Protein AF-A0A947QFN1-F1 (afdb_monomer)

Mean predicted aligned error: 16.15 Å

Foldseek 3Di:
DDDDDDDDDDDDDDDDDDPPDDDDDDDDDDDDDDDDDDDDDDPDPPPPPDDDDDDPPPDDLVVVLVVQLCCQLVVCLVVLLVVLQQVVLVVVCVVVPNDLQSHGPPSHDPSHDDDDPVRNVVSSVVSNVVSSVRSVVVSVVSVVVVVD

Nearest PDB structures (foldseek):
  6feh-assembly1_A  TM=3.506E-01  e=9.344E+00  Homo sapiens

Secondary structure (DSSP, 8-state):
------------------------------------------------SSPPPPPTTSS-HHHHHHHHHHHHHHHHHHHHHHHHHHHHHHHHHHHTTT-GGGPPTTS--TTSPPPPHHHHHHHHHHHHHHHHHHHHHHHHHHHHHTT-

pLDDT: mean 75.79, std 22.17, range [35.09, 98.0]

Radius of gyration: 28.85 Å; Cα contacts (8 Å, |Δi|>4): 72; chains: 1; bounding box: 53×44×102 Å

Structure (mmCIF, N/CA/C/O backbone):
data_AF-A0A947QFN1-F1
#
_entry.id   AF-A0A947QFN1-F1
#
loop_
_atom_site.group_PDB
_atom_site.id
_atom_site.type_symbol
_atom_site.label_atom_id
_atom_site.label_alt_id
_atom_site.label_comp_id
_atom_site.label_asym_id
_atom_site.label_entity_id
_atom_site.label_seq_id
_atom_site.pdbx_PDB_ins_code
_atom_site.Cartn_x
_atom_site.Cartn_y
_atom_site.Cartn_z
_atom_site.occupancy
_atom_site.B_iso_or_equiv
_atom_site.auth_seq_id
_atom_site.auth_comp_id
_atom_site.auth_asym_id
_atom_site.auth_atom_id
_atom_site.pdbx_PDB_model_num
ATOM 1 N N . MET A 1 1 ? -17.562 -0.094 -36.200 1.00 43.66 1 MET A N 1
ATOM 2 C CA . MET A 1 1 ? -17.146 -1.419 -35.688 1.00 43.66 1 MET A CA 1
ATOM 3 C C . MET A 1 1 ? -17.146 -1.360 -34.163 1.00 43.66 1 MET A C 1
ATOM 5 O O . MET A 1 1 ? -16.355 -0.622 -33.598 1.00 43.66 1 MET A O 1
ATOM 9 N N . ARG A 1 2 ? -18.106 -2.029 -33.508 1.00 53.94 2 ARG A N 1
ATOM 10 C CA . ARG A 1 2 ? -18.264 -2.117 -32.042 1.00 53.94 2 ARG A CA 1
ATOM 11 C C . ARG A 1 2 ? -17.842 -3.521 -31.595 1.00 53.94 2 ARG A C 1
ATOM 13 O O . ARG A 1 2 ? -18.394 -4.480 -32.125 1.00 53.94 2 ARG A O 1
ATOM 20 N N . ARG A 1 3 ? -16.954 -3.642 -30.606 1.00 50.00 3 ARG A N 1
ATOM 21 C CA . ARG A 1 3 ? -16.786 -4.834 -29.743 1.00 50.00 3 ARG A CA 1
ATOM 22 C C . ARG A 1 3 ? -16.457 -4.313 -28.337 1.00 50.00 3 ARG A C 1
ATOM 24 O O . ARG A 1 3 ? -15.499 -3.571 -28.194 1.00 50.00 3 ARG A O 1
ATOM 31 N N . LEU A 1 4 ? -17.478 -4.206 -27.487 1.00 51.44 4 LEU A N 1
ATOM 32 C CA . LEU A 1 4 ? -17.904 -5.113 -26.401 1.00 51.44 4 LEU A CA 1
ATOM 33 C C . LEU A 1 4 ? -17.050 -5.005 -25.121 1.00 51.44 4 LEU A C 1
ATOM 35 O O . LEU A 1 4 ? -15.829 -5.013 -25.165 1.00 51.44 4 LEU A O 1
ATOM 39 N N . ARG A 1 5 ? -17.762 -4.852 -23.999 1.00 54.56 5 ARG A N 1
ATOM 40 C CA . ARG A 1 5 ? -17.312 -4.554 -22.630 1.00 54.56 5 ARG A CA 1
ATOM 41 C C . ARG A 1 5 ? -16.963 -5.856 -21.862 1.00 54.56 5 ARG A C 1
ATOM 43 O O . ARG A 1 5 ? -17.683 -6.827 -22.054 1.00 54.56 5 ARG A O 1
ATOM 50 N N . VAL A 1 6 ? -15.875 -5.825 -21.064 1.00 51.47 6 VAL A N 1
ATOM 51 C CA . VAL A 1 6 ? -15.626 -6.239 -19.635 1.00 51.47 6 VAL A CA 1
ATOM 52 C C . VAL A 1 6 ? -16.606 -7.247 -18.965 1.00 51.47 6 VAL A C 1
ATOM 54 O O . VAL A 1 6 ? -17.779 -7.174 -19.321 1.00 51.47 6 VAL A O 1
ATOM 57 N N . PRO A 1 7 ? -16.300 -8.014 -17.871 1.00 57.25 7 PRO A N 1
ATOM 58 C CA . PRO A 1 7 ? -15.073 -8.589 -17.243 1.00 57.25 7 PRO A CA 1
ATOM 59 C C . PRO A 1 7 ? -15.173 -10.133 -17.009 1.00 57.25 7 PRO A C 1
ATOM 61 O O . PRO A 1 7 ? -16.244 -10.711 -1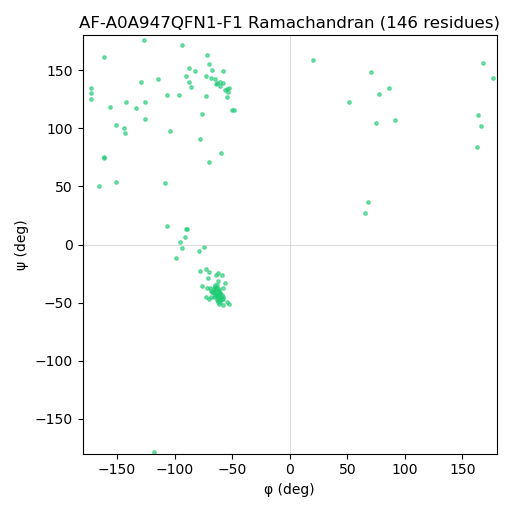7.163 1.00 57.25 7 PRO A O 1
ATOM 64 N N . VAL A 1 8 ? -14.116 -10.807 -16.522 1.00 43.34 8 VAL A N 1
ATOM 65 C CA . VAL A 1 8 ? -14.238 -12.144 -15.885 1.00 43.34 8 VAL A CA 1
ATOM 66 C C . VAL A 1 8 ? -13.447 -12.193 -14.575 1.00 43.34 8 VAL A C 1
ATOM 68 O O . VAL A 1 8 ? -12.230 -12.041 -14.559 1.00 43.34 8 VAL A O 1
ATOM 71 N N . ALA A 1 9 ? -14.185 -12.403 -13.487 1.00 39.72 9 ALA A N 1
ATOM 72 C CA . ALA A 1 9 ? -13.717 -12.849 -12.183 1.00 39.72 9 ALA A CA 1
ATOM 73 C C . ALA A 1 9 ? -13.563 -14.375 -12.181 1.00 39.72 9 ALA A C 1
ATOM 75 O O . ALA A 1 9 ? -14.386 -15.027 -12.810 1.00 39.72 9 ALA A O 1
ATOM 76 N N . ILE A 1 10 ? -12.624 -14.930 -11.407 1.00 43.81 10 ILE A N 1
ATOM 77 C CA . ILE A 1 10 ? -12.776 -16.235 -10.741 1.00 43.81 10 ILE A CA 1
ATOM 78 C C . ILE A 1 10 ? -12.115 -16.133 -9.361 1.00 43.81 10 ILE A C 1
ATOM 80 O O . ILE A 1 10 ? -10.943 -15.790 -9.221 1.00 43.81 10 ILE A O 1
ATOM 84 N N . ALA A 1 11 ? -12.941 -16.410 -8.360 1.00 35.09 11 ALA A N 1
ATOM 85 C CA . ALA A 1 11 ? -12.611 -16.620 -6.965 1.00 35.09 11 ALA A CA 1
ATOM 86 C C . ALA A 1 11 ? -12.403 -18.122 -6.677 1.00 35.09 11 ALA A C 1
ATOM 88 O O . ALA A 1 11 ? -12.791 -18.966 -7.481 1.00 35.09 11 ALA A O 1
ATOM 89 N N . ALA A 1 12 ? -11.928 -18.396 -5.456 1.00 36.53 12 ALA A N 1
ATOM 90 C CA . ALA A 1 12 ? -11.962 -19.661 -4.708 1.00 36.53 12 ALA A CA 1
ATOM 91 C C . ALA A 1 12 ? -10.760 -20.612 -4.857 1.00 36.53 12 ALA A C 1
ATOM 93 O O . ALA A 1 12 ? -10.622 -21.316 -5.849 1.00 36.53 12 ALA A O 1
ATOM 94 N N . LEU A 1 13 ? -9.941 -20.689 -3.798 1.00 38.38 13 LEU A N 1
ATOM 95 C CA . LEU A 1 13 ? -9.858 -21.833 -2.866 1.00 38.38 13 LEU A CA 1
ATOM 96 C C . LEU A 1 13 ? -8.561 -21.740 -2.052 1.00 38.38 13 LEU A C 1
ATOM 98 O O . LEU A 1 13 ? -7.499 -21.958 -2.610 1.00 38.38 13 LEU A O 1
ATOM 102 N N . MET A 1 14 ? -8.654 -21.472 -0.746 1.00 36.72 14 MET A N 1
ATOM 103 C CA . MET A 1 14 ? -7.812 -22.119 0.278 1.00 36.72 14 MET A CA 1
ATOM 104 C C . MET A 1 14 ? -8.475 -21.954 1.651 1.00 36.72 14 MET A C 1
ATOM 106 O O . MET A 1 14 ? -8.085 -21.147 2.489 1.00 36.72 14 MET A O 1
ATOM 110 N N . LEU A 1 15 ? -9.535 -22.740 1.833 1.00 38.59 15 LEU A N 1
ATOM 111 C CA . LEU A 1 15 ? -10.226 -22.976 3.090 1.00 38.59 15 LEU A CA 1
ATOM 112 C C . LEU A 1 15 ? -9.811 -24.370 3.583 1.00 38.59 15 LEU A C 1
ATOM 114 O O . LEU A 1 15 ? -10.375 -25.342 3.100 1.00 38.59 15 LEU A O 1
ATOM 118 N N . SER A 1 16 ? -8.831 -24.466 4.488 1.00 40.78 16 SER A N 1
ATOM 119 C CA . SER A 1 16 ? -8.697 -25.550 5.486 1.00 40.78 16 SER A CA 1
ATOM 120 C C . SER A 1 16 ? -7.304 -25.540 6.121 1.00 40.78 16 SER A C 1
ATOM 122 O O . SER A 1 16 ? -6.361 -26.030 5.509 1.00 40.78 16 SER A O 1
ATOM 124 N N . ALA A 1 17 ? -7.185 -25.008 7.339 1.00 40.94 17 ALA A N 1
ATOM 125 C CA . ALA A 1 17 ? -6.314 -25.517 8.410 1.00 40.94 17 ALA A CA 1
ATOM 126 C C . ALA A 1 17 ? -6.123 -24.427 9.470 1.00 40.94 17 ALA A C 1
ATOM 128 O O . ALA A 1 17 ? -5.137 -23.706 9.427 1.00 40.94 17 ALA A O 1
ATOM 129 N N . LEU A 1 18 ? -7.060 -24.304 10.414 1.00 42.72 18 LEU A N 1
ATOM 130 C CA . LEU A 1 18 ? -6.754 -23.868 11.786 1.00 42.72 18 LEU A CA 1
ATOM 131 C C . LEU A 1 18 ? -7.947 -24.166 12.716 1.00 42.72 18 LEU A C 1
ATOM 133 O O . LEU A 1 18 ? -8.450 -23.316 13.438 1.00 42.72 18 LEU A O 1
ATOM 137 N N . SER A 1 19 ? -8.435 -25.406 12.670 1.00 45.66 19 SER A N 1
ATOM 138 C CA . SER A 1 19 ? -9.504 -25.921 13.540 1.00 45.66 19 SER A CA 1
ATOM 139 C C . SER A 1 19 ? -8.915 -26.899 14.555 1.00 45.66 19 SER A C 1
ATOM 141 O O . SER A 1 19 ? -9.323 -28.054 14.617 1.00 45.66 19 SER A O 1
ATOM 143 N N . ALA A 1 20 ? -7.879 -26.483 15.284 1.00 46.75 20 ALA A N 1
ATOM 144 C CA . ALA A 1 20 ? -7.182 -27.380 16.202 1.00 46.75 20 ALA A CA 1
ATOM 145 C C . ALA A 1 20 ? -6.554 -26.649 17.392 1.00 46.75 20 ALA A C 1
ATOM 147 O O . ALA A 1 20 ? -5.370 -26.821 17.649 1.00 46.75 20 ALA A O 1
ATOM 148 N N . TRP A 1 21 ? -7.337 -25.860 18.136 1.00 43.12 21 TRP A N 1
ATOM 149 C CA . TRP A 1 21 ? -7.090 -25.734 19.577 1.00 43.12 21 TRP A CA 1
ATOM 150 C C . TRP A 1 21 ? -8.302 -25.189 20.338 1.00 43.12 21 TRP A C 1
ATOM 152 O O . TRP A 1 21 ? -8.360 -24.036 20.747 1.00 43.12 21 TRP A O 1
ATOM 162 N N . ALA A 1 22 ? -9.298 -26.045 20.522 1.00 38.31 22 ALA A N 1
ATOM 163 C CA . ALA A 1 22 ? -10.265 -25.903 21.596 1.00 38.31 22 ALA A CA 1
ATOM 164 C C . ALA A 1 22 ? -10.734 -27.308 21.963 1.00 38.31 22 ALA A C 1
ATOM 166 O O . ALA A 1 22 ? -11.506 -27.885 21.213 1.00 38.31 22 ALA A O 1
ATOM 167 N N . GLN A 1 23 ? -10.232 -27.867 23.067 1.00 47.88 23 GLN A N 1
ATOM 168 C CA . GLN A 1 23 ? -11.080 -28.576 24.027 1.00 47.88 23 GLN A CA 1
ATOM 169 C C . GLN A 1 23 ? -10.300 -28.963 25.296 1.00 47.88 23 GLN A C 1
ATOM 171 O O . GLN A 1 23 ? -9.277 -29.638 25.237 1.00 47.88 23 GLN A O 1
ATOM 176 N N . THR A 1 24 ? -10.917 -28.628 26.430 1.00 39.03 24 THR A N 1
ATOM 177 C CA . THR A 1 24 ? -11.014 -29.455 27.641 1.00 39.03 24 THR A CA 1
ATOM 178 C C . THR A 1 24 ? -9.789 -29.607 28.547 1.00 39.03 24 THR A C 1
ATOM 180 O O . THR A 1 24 ? -8.939 -30.473 28.377 1.00 39.03 24 THR A O 1
ATOM 183 N N . SER A 1 25 ? -9.853 -28.901 29.676 1.00 41.84 25 SER A N 1
ATOM 184 C CA . SER A 1 25 ? -9.625 -29.524 30.981 1.00 41.84 25 SER A CA 1
ATOM 185 C C . SER A 1 25 ? -10.831 -29.235 31.888 1.00 41.84 25 SER A C 1
ATOM 187 O O . SER A 1 25 ? -11.076 -28.108 32.308 1.00 41.84 25 SER A O 1
ATOM 189 N N . SER A 1 26 ? -11.639 -30.265 32.141 1.00 43.34 26 SER A N 1
ATOM 190 C CA . SER A 1 26 ? -12.808 -30.229 33.025 1.00 43.34 26 SER A CA 1
ATOM 191 C C . SER A 1 26 ? -12.701 -31.331 34.082 1.00 43.34 26 SER A C 1
ATOM 193 O O . SER A 1 26 ? -12.671 -32.498 33.701 1.00 43.34 26 SER A O 1
ATOM 195 N N . GLY A 1 27 ? -12.731 -30.943 35.368 1.00 38.62 27 GLY A N 1
ATOM 196 C CA . GLY A 1 27 ? -13.016 -31.781 36.557 1.00 38.62 27 GLY A CA 1
ATOM 197 C C . GLY A 1 27 ? -11.922 -32.790 36.935 1.00 38.62 27 GLY A C 1
ATOM 198 O O . GLY A 1 27 ? -11.222 -33.288 36.071 1.00 38.62 27 GLY A O 1
ATOM 199 N N . SER A 1 28 ? -11.666 -33.178 38.185 1.00 41.22 28 SER A N 1
ATOM 200 C CA . SER A 1 28 ? -12.314 -33.082 39.507 1.00 41.22 28 SER A CA 1
ATOM 201 C C . SER A 1 28 ? -11.189 -33.352 40.546 1.00 41.22 28 SER A C 1
ATOM 203 O O . SER A 1 28 ? -10.164 -33.924 40.192 1.00 41.22 28 SER A O 1
ATOM 205 N N . THR A 1 29 ? -11.228 -33.026 41.842 1.00 38.94 29 THR A N 1
ATOM 206 C CA . THR A 1 29 ? -12.069 -33.640 42.884 1.00 38.94 29 THR A CA 1
ATOM 207 C C . THR A 1 29 ? -11.717 -32.993 44.238 1.00 38.94 29 THR A C 1
ATOM 209 O O . THR A 1 29 ? -10.560 -32.685 44.511 1.00 38.94 29 THR A O 1
ATOM 212 N N . SER A 1 30 ? -12.733 -32.811 45.073 1.00 47.72 30 SER A N 1
ATOM 213 C CA . SER A 1 30 ? -12.731 -32.337 46.461 1.00 47.72 30 SER A CA 1
ATOM 214 C C . SER A 1 30 ? -12.198 -33.357 47.477 1.00 47.72 30 SER A C 1
ATOM 216 O O . SER A 1 30 ? -12.584 -34.520 47.378 1.00 47.72 30 SER A O 1
ATOM 218 N N . SER A 1 31 ? -11.506 -32.910 48.539 1.00 41.03 31 SER A N 1
ATOM 219 C CA . SER A 1 31 ? -11.552 -33.581 49.859 1.00 41.03 31 SER A CA 1
ATOM 220 C C . SER A 1 31 ? -10.843 -32.815 50.991 1.00 41.03 31 SER A C 1
ATOM 222 O O . SER A 1 31 ? -9.644 -32.578 50.910 1.00 41.03 31 SER A O 1
ATOM 224 N N . GLY A 1 32 ? -11.595 -32.564 52.077 1.00 37.06 32 GLY A N 1
ATOM 225 C CA . GLY A 1 32 ? -11.126 -32.319 53.456 1.00 37.06 32 GLY A CA 1
ATOM 226 C C . GLY A 1 32 ? -10.763 -30.865 53.781 1.00 37.06 32 GLY A C 1
ATOM 227 O O . GLY A 1 32 ? -10.075 -30.218 53.013 1.00 37.06 32 GLY A O 1
ATOM 228 N N . SER A 1 33 ? -11.144 -30.245 54.896 1.00 42.22 33 SER A N 1
ATOM 229 C CA . SER A 1 33 ? -11.869 -30.653 56.104 1.00 42.22 33 SER A CA 1
ATOM 230 C C . SER A 1 33 ? -12.118 -29.371 56.916 1.00 42.22 33 SER A C 1
ATOM 232 O O . SER A 1 33 ? -11.198 -28.572 57.084 1.00 42.22 33 SER A O 1
ATOM 234 N N . THR A 1 34 ? -13.332 -29.169 57.426 1.00 43.75 34 THR A N 1
ATOM 235 C CA . THR A 1 34 ? -13.665 -28.146 58.439 1.00 43.75 34 THR A CA 1
ATOM 236 C C . THR A 1 34 ? -12.830 -28.317 59.715 1.00 43.75 34 THR A C 1
ATOM 238 O O . THR A 1 34 ? -12.573 -29.450 60.126 1.00 43.75 34 THR A O 1
ATOM 241 N N . PRO A 1 35 ? -12.533 -27.213 60.422 1.00 50.81 35 PRO A N 1
ATOM 242 C CA . PRO A 1 35 ? -13.123 -27.101 61.752 1.00 50.81 35 PRO A CA 1
ATOM 243 C C . PRO A 1 35 ? -13.820 -25.756 61.985 1.00 50.81 35 PRO A C 1
ATOM 245 O O . PRO A 1 35 ? -13.350 -24.692 61.592 1.00 50.81 35 PRO A O 1
ATOM 248 N N . SER A 1 36 ? -14.964 -25.852 62.664 1.00 49.09 36 SER A N 1
ATOM 249 C CA . SER A 1 36 ? -15.724 -24.748 63.238 1.00 49.09 36 SER A CA 1
ATOM 250 C C . SER A 1 36 ? -14.867 -23.873 64.151 1.00 49.09 36 SER A C 1
ATOM 252 O O . SER A 1 36 ? -14.250 -24.365 65.093 1.00 49.09 36 SER A O 1
ATOM 254 N N . GLY A 1 37 ? -14.943 -22.565 63.929 1.00 42.22 37 GLY A N 1
ATOM 255 C CA . GLY A 1 37 ? -14.540 -21.523 64.863 1.00 42.22 37 GLY A CA 1
ATOM 256 C C . GLY A 1 37 ? -15.506 -20.353 64.718 1.00 42.22 37 GLY A C 1
ATOM 257 O O . GLY A 1 37 ? -15.435 -19.589 63.764 1.00 42.22 37 GLY A O 1
ATOM 258 N N . SER A 1 38 ? -16.466 -20.265 65.629 1.00 58.44 38 SER A N 1
ATOM 259 C CA . SER A 1 38 ? -17.425 -19.170 65.756 1.00 58.44 38 SER A CA 1
ATOM 260 C C . SER A 1 38 ? -16.753 -17.910 66.302 1.00 58.44 38 SER A C 1
ATOM 262 O O . SER A 1 38 ? -16.165 -17.999 67.377 1.00 58.44 38 SER A O 1
ATOM 264 N N . THR A 1 39 ? -16.899 -16.755 65.640 1.00 47.66 39 THR A N 1
ATOM 265 C CA . THR A 1 39 ? -17.390 -15.452 66.174 1.00 47.66 39 THR A CA 1
ATOM 266 C C . THR A 1 39 ? -17.119 -14.298 65.185 1.00 47.66 39 THR A C 1
ATOM 268 O O . THR A 1 39 ? -16.310 -14.454 64.274 1.00 47.66 39 THR A O 1
ATOM 271 N N . PRO A 1 40 ? -17.895 -13.197 65.259 1.00 60.44 40 PRO A N 1
ATOM 272 C CA . PRO A 1 40 ? -18.289 -12.382 64.117 1.00 60.44 40 PRO A CA 1
ATOM 273 C C . PRO A 1 40 ? -17.284 -11.263 63.852 1.00 60.44 40 PRO A C 1
ATOM 275 O O . PRO A 1 40 ? -16.754 -10.671 64.787 1.00 60.44 40 PRO A O 1
ATOM 278 N N . THR A 1 41 ? -17.055 -10.910 62.593 1.00 38.38 41 THR A N 1
ATOM 279 C CA . THR A 1 41 ? -16.372 -9.661 62.244 1.00 38.38 41 THR A CA 1
ATOM 280 C C . THR A 1 41 ? -16.784 -9.259 60.839 1.00 38.38 41 THR A C 1
ATOM 282 O O . THR A 1 41 ? -16.577 -10.007 59.895 1.00 38.38 41 THR A O 1
ATOM 285 N N . SER A 1 42 ? -17.417 -8.087 60.797 1.00 42.78 42 SER A N 1
ATOM 286 C CA . SER A 1 42 ? -17.492 -7.125 59.702 1.00 42.78 42 SER A CA 1
ATOM 287 C C . SER A 1 42 ? -17.924 -7.624 58.324 1.00 42.78 42 SER A C 1
ATOM 289 O O . SER A 1 42 ? -17.286 -8.444 57.678 1.00 42.78 42 SER A O 1
ATOM 291 N N . ALA A 1 43 ? -18.994 -7.003 57.827 1.00 49.50 43 ALA A N 1
ATOM 292 C CA . ALA A 1 43 ? -19.253 -6.864 56.404 1.00 49.50 43 ALA A CA 1
ATOM 293 C C . ALA A 1 43 ? -18.087 -6.087 55.761 1.00 49.50 43 ALA A C 1
ATOM 295 O O . ALA A 1 43 ? -18.164 -4.879 55.552 1.00 49.50 43 ALA A O 1
ATOM 296 N N . GLU A 1 44 ? -16.977 -6.777 55.519 1.00 48.59 44 GLU A N 1
ATOM 297 C CA . GLU A 1 44 ? -15.861 -6.273 54.738 1.00 48.59 44 GLU A CA 1
ATOM 298 C C . GLU A 1 44 ? -16.296 -6.352 53.274 1.00 48.59 44 GLU A C 1
ATOM 300 O O . GLU A 1 44 ? -16.547 -7.432 52.731 1.00 48.59 44 GLU A O 1
ATOM 305 N N . ALA A 1 45 ? -16.477 -5.187 52.657 1.00 51.06 45 ALA A N 1
ATOM 306 C CA . ALA A 1 45 ? -16.720 -5.064 51.235 1.00 51.06 45 ALA A CA 1
ATOM 307 C C . ALA A 1 45 ? -15.656 -5.874 50.485 1.00 51.06 45 ALA A C 1
ATOM 309 O O . ALA A 1 45 ? -14.468 -5.566 50.552 1.00 51.06 45 ALA A O 1
ATOM 310 N N . ASN A 1 46 ? -16.097 -6.908 49.771 1.00 49.91 46 ASN A N 1
ATOM 311 C CA . ASN A 1 46 ? -15.279 -7.673 48.844 1.00 49.91 46 ASN A CA 1
ATOM 312 C C . ASN A 1 46 ? -14.973 -6.783 47.629 1.00 49.91 46 ASN A C 1
ATOM 314 O O . ASN A 1 46 ? -15.554 -6.937 46.558 1.00 49.91 46 ASN A O 1
ATOM 318 N N . GLN A 1 47 ? -14.132 -5.767 47.828 1.00 59.34 47 GLN A N 1
ATOM 319 C CA . GLN A 1 47 ? -13.534 -5.018 46.739 1.00 59.34 47 GLN A CA 1
ATOM 320 C C . GLN A 1 47 ? -12.404 -5.881 46.197 1.00 59.34 47 GLN A C 1
ATOM 322 O O . GLN A 1 47 ? -11.276 -5.849 46.689 1.00 59.34 47 GLN A O 1
ATOM 327 N N . SER A 1 48 ? -12.753 -6.707 45.211 1.00 66.62 48 SER A N 1
ATOM 328 C CA . SER A 1 48 ? -11.780 -7.368 44.353 1.00 66.62 48 SER A CA 1
ATOM 329 C C . SER A 1 48 ? -10.785 -6.311 43.866 1.00 66.62 48 SER A C 1
ATOM 331 O O . SER A 1 48 ? -11.159 -5.362 43.185 1.00 66.62 48 SER A O 1
ATOM 333 N N . SER A 1 49 ? -9.518 -6.445 44.257 1.00 73.00 49 SER A N 1
ATOM 334 C CA . SER A 1 49 ? -8.424 -5.540 43.876 1.00 73.00 49 SER A CA 1
ATOM 335 C C . SER A 1 49 ? -7.968 -5.725 42.425 1.00 73.00 49 SER A C 1
ATOM 337 O O . SER A 1 49 ? -7.069 -5.028 41.954 1.00 73.00 49 SER A O 1
ATOM 339 N N . LEU A 1 50 ? -8.573 -6.681 41.718 1.00 82.25 50 LEU A N 1
ATOM 340 C CA . LEU A 1 50 ? -8.365 -6.917 40.301 1.00 82.25 50 LEU A CA 1
ATOM 341 C C . LEU A 1 50 ? -9.291 -6.004 39.491 1.00 82.25 50 LEU A C 1
ATOM 343 O O . LEU A 1 50 ? -10.479 -5.930 39.809 1.00 82.25 50 LEU A O 1
ATOM 347 N N . PRO A 1 51 ? -8.783 -5.356 38.427 1.00 83.75 51 PRO A N 1
ATOM 348 C CA . PRO A 1 51 ? -9.639 -4.695 37.453 1.00 83.75 51 PRO A CA 1
ATOM 349 C C . PRO A 1 51 ? -10.697 -5.677 36.945 1.00 83.75 51 PRO A C 1
ATOM 351 O O . PRO A 1 51 ? -10.366 -6.824 36.624 1.00 83.75 51 PRO A O 1
ATOM 354 N N . GLU A 1 52 ? -11.954 -5.240 36.871 1.00 84.19 52 GLU A N 1
ATOM 355 C CA . GLU A 1 52 ? -12.991 -6.073 36.273 1.00 84.19 52 GLU A CA 1
ATOM 356 C C . GLU A 1 52 ? -12.677 -6.324 34.788 1.00 84.19 52 GLU A C 1
ATOM 358 O O . GLU A 1 52 ? -12.211 -5.416 34.090 1.00 84.19 52 GLU A O 1
ATOM 363 N N . PRO A 1 53 ? -12.880 -7.554 34.284 1.00 85.31 53 PRO A N 1
ATOM 364 C CA . PRO A 1 53 ? -12.740 -7.836 32.863 1.00 85.31 53 PRO A CA 1
ATOM 365 C C . PRO A 1 53 ? -13.726 -7.005 32.039 1.00 85.31 53 PRO A C 1
ATOM 367 O O . PRO A 1 53 ? -14.905 -6.931 32.375 1.00 85.31 53 PRO A O 1
ATOM 370 N N . TYR A 1 54 ? -13.250 -6.440 30.928 1.00 83.06 54 TYR A N 1
ATOM 371 C CA . TYR A 1 54 ? -14.098 -5.697 29.995 1.00 83.06 54 TYR A CA 1
ATOM 372 C C . TYR A 1 54 ? -15.292 -6.532 29.529 1.00 83.06 54 TYR A C 1
ATOM 374 O O . TYR A 1 54 ? -15.130 -7.685 29.109 1.00 83.06 54 TYR A O 1
ATOM 382 N N . SER A 1 55 ? -16.479 -5.925 29.551 1.00 83.06 55 SER A N 1
ATOM 383 C CA . SER A 1 55 ? -17.693 -6.546 29.013 1.00 83.06 55 SER A CA 1
ATOM 384 C C . SER A 1 55 ? -17.850 -6.243 27.518 1.00 83.06 55 SER A C 1
ATOM 386 O O . SER A 1 55 ? -17.370 -5.226 27.016 1.00 83.06 55 SER A O 1
ATOM 388 N N . ALA A 1 56 ? -18.503 -7.141 26.774 1.00 76.75 56 ALA A N 1
ATOM 389 C CA . ALA A 1 56 ? -18.673 -6.983 25.326 1.00 76.75 56 ALA A CA 1
ATOM 390 C C . ALA A 1 56 ? -19.519 -5.750 24.949 1.00 76.75 56 ALA A C 1
ATOM 392 O O . ALA A 1 56 ? -19.317 -5.180 23.879 1.00 76.75 56 ALA A O 1
ATOM 393 N N . ASP A 1 57 ? -20.408 -5.319 25.848 1.00 81.62 57 ASP A N 1
ATOM 394 C CA . ASP A 1 57 ? -21.359 -4.222 25.636 1.00 81.62 57 ASP A CA 1
ATOM 395 C C . ASP A 1 57 ? -20.859 -2.866 26.171 1.00 81.62 57 ASP A C 1
ATOM 397 O O . ASP A 1 57 ? -21.566 -1.861 26.095 1.00 81.62 57 ASP A O 1
ATOM 401 N N . GLU A 1 58 ? -19.639 -2.811 26.718 1.00 86.81 58 GLU A N 1
ATOM 402 C CA . GLU A 1 58 ? -19.080 -1.599 27.333 1.00 86.81 58 GLU A CA 1
ATOM 403 C C . GLU A 1 58 ? -18.735 -0.513 26.306 1.00 86.81 58 GLU A C 1
ATOM 405 O O . GLU A 1 58 ? -18.788 0.683 26.598 1.00 86.81 58 GLU A O 1
ATOM 410 N N . PHE A 1 59 ? -18.405 -0.925 25.079 1.00 87.62 59 PHE A N 1
ATOM 411 C CA . PHE A 1 59 ? -18.033 -0.025 23.996 1.00 87.62 59 PHE A CA 1
ATOM 412 C C . PHE A 1 59 ? -19.055 -0.069 22.864 1.00 87.62 59 PHE A C 1
ATOM 414 O O . PHE A 1 59 ? -19.526 -1.142 22.485 1.00 87.62 59 PHE A O 1
ATOM 421 N N . PRO A 1 60 ? -19.353 1.080 22.237 1.00 87.88 60 PRO A N 1
ATOM 422 C CA . PRO A 1 60 ? -20.228 1.087 21.081 1.00 87.88 60 PRO A CA 1
ATOM 423 C C . PRO A 1 60 ? -19.580 0.321 19.917 1.00 87.88 60 PRO A C 1
ATOM 425 O O . PRO A 1 60 ? -18.374 0.423 19.673 1.00 87.88 60 PRO A O 1
ATOM 428 N N . SER A 1 61 ? -20.390 -0.414 19.153 1.00 83.94 61 SER A N 1
ATOM 429 C CA . SER A 1 61 ? -19.926 -1.301 18.072 1.00 83.94 61 SER A CA 1
ATOM 430 C C . SER A 1 61 ? -19.077 -0.592 17.009 1.00 83.94 61 SER A C 1
ATOM 432 O O . SER A 1 61 ? -18.119 -1.166 16.489 1.00 83.94 61 SER A O 1
ATOM 434 N N . TRP A 1 62 ? -19.355 0.686 16.731 1.00 85.62 62 TRP A N 1
ATOM 435 C CA . TRP A 1 62 ? -18.550 1.493 15.811 1.00 85.62 62 TRP A CA 1
ATOM 436 C C . TRP A 1 62 ? -17.118 1.718 16.321 1.00 85.62 62 TRP A C 1
ATOM 438 O O . TRP A 1 62 ? -16.186 1.730 15.518 1.00 85.62 62 TRP A O 1
ATOM 448 N N . ALA A 1 63 ? -16.918 1.861 17.638 1.00 89.88 63 ALA A N 1
ATOM 449 C CA . ALA A 1 63 ? -15.597 2.087 18.226 1.00 89.88 63 ALA A CA 1
ATOM 450 C C . ALA A 1 63 ? -14.750 0.810 18.165 1.00 89.88 63 ALA A C 1
ATOM 452 O O . ALA A 1 63 ? -13.560 0.860 17.853 1.00 89.88 63 ALA A O 1
ATOM 453 N N . VAL A 1 64 ? -15.384 -0.349 18.366 1.00 88.31 64 VAL A N 1
ATOM 454 C CA . VAL A 1 64 ? -14.752 -1.659 18.157 1.00 88.31 64 VAL A CA 1
ATOM 455 C C . VAL A 1 64 ? -14.358 -1.841 16.685 1.00 88.31 64 VAL A C 1
ATOM 457 O O . VAL A 1 64 ? -13.243 -2.280 16.392 1.00 88.31 64 VAL A O 1
ATOM 460 N N . GLY A 1 65 ? -15.235 -1.443 15.757 1.00 90.69 65 GLY A N 1
ATOM 461 C CA . GLY A 1 65 ? -14.960 -1.460 14.319 1.00 90.69 65 GLY A CA 1
ATOM 462 C C . GLY A 1 65 ? -13.791 -0.555 13.915 1.00 90.69 65 GLY A C 1
ATOM 463 O O . GLY A 1 65 ? -12.942 -0.976 13.128 1.00 90.69 65 GLY A O 1
ATOM 464 N N . LEU A 1 66 ? -13.700 0.651 14.485 1.00 92.88 66 LEU A N 1
ATOM 465 C CA . LEU A 1 66 ? -12.603 1.590 14.229 1.00 92.88 66 LEU A CA 1
ATOM 466 C C . LEU A 1 66 ? -11.266 1.088 14.793 1.00 92.88 66 LEU A C 1
ATOM 468 O O . LEU A 1 66 ? -10.239 1.182 14.126 1.00 92.88 66 LEU A O 1
ATOM 472 N N . ARG A 1 67 ? -11.276 0.484 15.985 1.00 92.31 67 ARG A N 1
ATOM 473 C CA . ARG A 1 67 ? -10.079 -0.141 16.564 1.00 92.31 67 ARG A CA 1
ATOM 474 C C . ARG A 1 67 ? -9.538 -1.250 15.663 1.00 92.31 67 ARG A C 1
ATOM 476 O O . ARG A 1 67 ? -8.334 -1.331 15.433 1.00 92.31 67 ARG A O 1
ATOM 483 N N . ARG A 1 68 ? -10.418 -2.110 15.144 1.00 92.00 68 ARG A N 1
ATOM 484 C CA . ARG A 1 68 ? -10.026 -3.161 14.192 1.00 92.00 68 ARG A CA 1
ATOM 485 C C . ARG A 1 68 ? -9.507 -2.585 12.881 1.00 92.00 68 ARG A C 1
ATOM 487 O O . ARG A 1 68 ? -8.482 -3.055 12.396 1.00 92.00 68 ARG A O 1
ATOM 494 N N . PHE A 1 69 ? -10.151 -1.535 12.372 1.00 95.75 69 PHE A N 1
ATOM 495 C CA . PHE A 1 69 ? -9.706 -0.832 11.171 1.00 95.75 69 PHE A CA 1
ATOM 496 C C . PHE A 1 69 ? -8.251 -0.377 11.310 1.00 95.75 69 PHE A C 1
ATOM 498 O O . PHE A 1 69 ? -7.431 -0.648 10.435 1.00 95.75 69 PHE A O 1
ATOM 505 N N . GLU A 1 70 ? -7.918 0.282 12.420 1.00 96.56 70 GLU A N 1
ATOM 506 C CA . GLU A 1 70 ? -6.565 0.764 12.702 1.00 96.56 70 GLU A CA 1
ATOM 507 C C . GLU A 1 70 ? -5.564 -0.393 12.810 1.00 96.56 70 GLU A C 1
ATOM 509 O O . GLU A 1 70 ? -4.534 -0.383 12.137 1.00 96.56 70 GLU A O 1
ATOM 514 N N . ILE A 1 71 ? -5.889 -1.426 13.592 1.00 96.38 71 ILE A N 1
ATOM 515 C CA . ILE A 1 71 ? -5.010 -2.588 13.788 1.00 96.38 71 ILE A CA 1
ATOM 516 C C . ILE A 1 71 ? -4.709 -3.280 12.454 1.00 96.38 71 ILE A C 1
ATOM 518 O O . ILE A 1 71 ? -3.552 -3.586 12.164 1.00 96.38 71 ILE A O 1
ATOM 522 N N . VAL A 1 72 ? -5.732 -3.517 11.632 1.00 96.75 72 VAL A N 1
ATOM 523 C CA . VAL A 1 72 ? -5.575 -4.223 10.356 1.00 96.75 72 VAL A CA 1
ATOM 524 C C . VAL A 1 72 ? -4.879 -3.340 9.324 1.00 96.75 72 VAL A C 1
ATOM 526 O O . VAL A 1 72 ? -3.945 -3.802 8.674 1.00 96.75 72 VAL A O 1
ATOM 529 N N . SER A 1 73 ? -5.272 -2.072 9.187 1.00 97.12 73 SER A N 1
ATOM 530 C CA . SER A 1 73 ? -4.666 -1.169 8.198 1.00 97.12 73 SER A CA 1
ATOM 531 C C . SER A 1 73 ? -3.207 -0.834 8.518 1.00 97.12 73 SER A C 1
ATOM 533 O O . SER A 1 73 ? -2.376 -0.831 7.613 1.00 97.12 73 SER A O 1
ATOM 535 N N . LEU A 1 74 ? -2.846 -0.601 9.780 1.00 97.19 74 LEU A N 1
ATOM 536 C CA . LEU A 1 74 ? -1.451 -0.348 10.150 1.00 97.19 74 LEU A CA 1
ATOM 537 C C . LEU A 1 74 ? -0.627 -1.641 10.169 1.00 97.19 74 LEU A C 1
ATOM 539 O O . LEU A 1 74 ? 0.531 -1.637 9.754 1.00 97.19 74 LEU A O 1
ATOM 543 N N . GLY A 1 75 ? -1.227 -2.757 10.588 1.00 96.38 75 GLY A N 1
ATOM 544 C CA . GLY A 1 75 ? -0.566 -4.062 10.615 1.00 96.38 75 GLY A CA 1
ATOM 545 C C . GLY A 1 75 ? -0.284 -4.634 9.223 1.00 96.38 75 GLY A C 1
ATOM 546 O O . GLY A 1 75 ? 0.773 -5.225 9.003 1.00 96.38 75 GLY A O 1
ATOM 547 N N . ALA A 1 76 ? -1.190 -4.435 8.262 1.00 97.06 76 ALA A N 1
ATOM 548 C CA . ALA A 1 76 ? -1.023 -4.926 6.894 1.00 97.06 76 ALA A CA 1
ATOM 549 C C . ALA A 1 76 ? -0.070 -4.059 6.053 1.00 97.06 76 ALA A C 1
ATOM 551 O O . ALA A 1 76 ? 0.524 -4.555 5.092 1.00 97.06 76 ALA A O 1
ATOM 552 N N . PHE A 1 77 ? 0.123 -2.790 6.425 1.00 98.00 77 PHE A N 1
ATOM 553 C CA . PHE A 1 77 ? 0.902 -1.823 5.653 1.00 98.00 77 PHE A CA 1
ATOM 554 C C . PHE A 1 77 ? 2.322 -2.290 5.274 1.00 98.00 77 PHE A C 1
ATOM 556 O O . PHE A 1 77 ? 2.639 -2.237 4.085 1.00 98.00 77 PHE A O 1
ATOM 563 N N . PRO A 1 78 ? 3.186 -2.785 6.188 1.00 96.44 78 PRO A N 1
ATOM 564 C CA . PRO A 1 78 ? 4.543 -3.202 5.816 1.00 96.44 78 PRO A CA 1
ATOM 565 C C . PRO A 1 78 ? 4.564 -4.382 4.833 1.00 96.44 78 PRO A C 1
ATOM 567 O O . PRO A 1 78 ? 5.415 -4.428 3.943 1.00 96.44 78 PRO A O 1
ATOM 570 N N . LEU A 1 79 ? 3.610 -5.312 4.948 1.00 96.88 79 LEU A N 1
ATOM 571 C CA . LEU A 1 79 ? 3.485 -6.446 4.028 1.00 96.88 79 LEU A CA 1
ATOM 572 C C . LEU A 1 79 ? 3.028 -5.975 2.648 1.00 96.8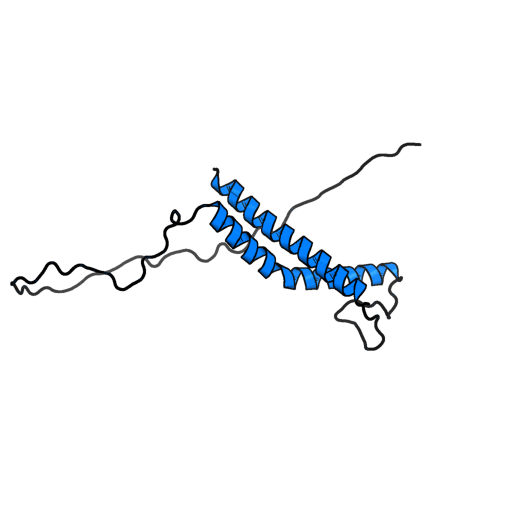8 79 LEU A C 1
ATOM 574 O O . LEU A 1 79 ? 3.623 -6.332 1.633 1.00 96.88 79 LEU A O 1
ATOM 578 N N . ILE A 1 80 ? 1.999 -5.131 2.609 1.00 97.75 80 ILE A N 1
ATOM 579 C CA . ILE A 1 80 ? 1.477 -4.564 1.366 1.00 97.75 80 ILE A CA 1
ATOM 580 C C . ILE A 1 80 ? 2.546 -3.713 0.681 1.00 97.75 80 ILE A C 1
ATOM 582 O O . ILE A 1 80 ? 2.701 -3.816 -0.533 1.00 97.75 80 ILE A O 1
ATOM 586 N N . LEU A 1 81 ? 3.326 -2.930 1.429 1.00 96.56 81 LEU A N 1
ATOM 587 C CA . LEU A 1 81 ? 4.433 -2.144 0.888 1.00 96.56 81 LEU A CA 1
ATOM 588 C C . LEU A 1 81 ? 5.492 -3.034 0.237 1.00 96.56 81 LEU A C 1
ATOM 590 O O . LEU A 1 81 ? 5.941 -2.743 -0.872 1.00 96.56 81 LEU A O 1
ATOM 594 N N . PHE A 1 82 ? 5.868 -4.133 0.889 1.00 95.50 82 PHE A N 1
ATOM 595 C CA . PHE A 1 82 ? 6.792 -5.104 0.309 1.00 95.50 82 PHE A CA 1
ATOM 596 C C . PHE A 1 82 ? 6.260 -5.669 -1.017 1.00 95.50 82 PHE A C 1
ATOM 598 O O . PHE A 1 82 ? 6.946 -5.584 -2.037 1.00 95.50 82 PHE A O 1
ATOM 605 N N . TYR A 1 83 ? 5.023 -6.176 -1.033 1.00 95.50 83 TYR A N 1
ATOM 606 C CA . TYR A 1 83 ? 4.426 -6.740 -2.248 1.00 95.50 83 TYR A CA 1
ATOM 607 C C . TYR A 1 83 ? 4.226 -5.699 -3.346 1.00 95.50 83 TYR A C 1
ATOM 609 O O . TYR A 1 83 ? 4.438 -6.001 -4.515 1.00 95.50 83 TYR A O 1
ATOM 617 N N . THR A 1 84 ? 3.866 -4.471 -2.984 1.00 95.56 84 THR A N 1
ATOM 618 C CA . THR A 1 84 ? 3.707 -3.364 -3.931 1.00 95.56 84 THR A CA 1
ATOM 619 C C . THR A 1 84 ? 5.027 -3.086 -4.644 1.00 95.56 84 THR A C 1
ATOM 621 O O . THR A 1 84 ? 5.070 -3.088 -5.872 1.00 95.56 84 THR A O 1
ATOM 624 N N . ASN A 1 85 ? 6.128 -2.952 -3.896 1.00 94.25 85 ASN A N 1
ATOM 625 C CA . ASN A 1 85 ? 7.460 -2.776 -4.481 1.00 94.25 85 ASN A CA 1
ATOM 626 C C . ASN A 1 85 ? 7.876 -3.966 -5.353 1.00 94.25 85 ASN A C 1
ATOM 628 O O . ASN A 1 85 ? 8.397 -3.774 -6.448 1.00 94.25 85 ASN A O 1
ATOM 632 N N . PHE A 1 86 ? 7.614 -5.189 -4.893 1.00 93.94 86 PHE A N 1
ATOM 633 C CA . PHE A 1 86 ? 7.938 -6.400 -5.641 1.00 93.94 86 PHE A CA 1
ATOM 634 C C . PHE A 1 86 ? 7.168 -6.493 -6.967 1.00 93.94 86 PHE A C 1
ATOM 636 O O . PHE A 1 86 ? 7.748 -6.807 -8.006 1.00 93.94 86 PHE A O 1
ATOM 643 N N . VAL A 1 87 ? 5.874 -6.168 -6.962 1.00 94.50 87 VAL A N 1
ATOM 644 C CA . VAL A 1 87 ? 5.046 -6.130 -8.176 1.00 94.50 87 VAL A CA 1
ATOM 645 C C . VAL A 1 87 ? 5.513 -5.025 -9.121 1.00 94.50 87 VAL A C 1
ATOM 647 O O . VAL A 1 87 ? 5.606 -5.275 -10.322 1.00 94.50 87 VAL A O 1
ATOM 650 N N . PHE A 1 88 ? 5.865 -3.839 -8.612 1.00 93.62 88 PHE A N 1
ATOM 651 C CA . PHE A 1 88 ? 6.439 -2.774 -9.440 1.00 93.62 88 PHE A CA 1
ATOM 652 C C . PHE A 1 88 ? 7.749 -3.212 -10.099 1.00 93.62 88 PHE A C 1
ATOM 654 O O . PHE A 1 88 ? 7.909 -3.049 -11.310 1.00 93.62 88 PHE A O 1
ATOM 661 N N . ASP A 1 89 ? 8.642 -3.840 -9.339 1.00 92.75 89 ASP A N 1
ATOM 662 C CA . ASP A 1 89 ? 9.891 -4.393 -9.855 1.00 92.75 89 ASP A CA 1
ATOM 663 C C . ASP A 1 89 ? 9.640 -5.434 -10.966 1.00 92.75 89 ASP A C 1
ATOM 665 O O . ASP A 1 89 ? 10.237 -5.341 -12.039 1.00 92.75 89 ASP A O 1
ATOM 669 N N . ILE A 1 90 ? 8.713 -6.380 -10.761 1.00 93.75 90 ILE A N 1
ATOM 670 C CA . ILE A 1 90 ? 8.350 -7.380 -11.783 1.00 93.75 90 ILE A CA 1
ATOM 671 C C . ILE A 1 90 ? 7.735 -6.719 -13.017 1.00 93.75 90 ILE A C 1
ATOM 673 O O . ILE A 1 90 ? 8.119 -7.047 -14.140 1.00 93.75 90 ILE A O 1
ATOM 677 N N . SER A 1 91 ? 6.780 -5.806 -12.829 1.00 93.56 91 SER A N 1
ATOM 678 C CA . SER A 1 91 ? 6.092 -5.143 -13.942 1.00 93.56 91 SER A CA 1
ATOM 679 C C . SER A 1 91 ? 7.090 -4.424 -14.848 1.00 93.56 91 SER A C 1
ATOM 681 O O . SER A 1 91 ? 7.096 -4.638 -16.060 1.00 93.56 91 SER A O 1
ATOM 683 N N . ARG A 1 92 ? 8.040 -3.699 -14.249 1.00 91.06 92 ARG A N 1
ATOM 684 C CA . ARG A 1 92 ? 9.110 -3.010 -14.965 1.00 91.06 92 ARG A CA 1
ATOM 685 C C . ARG A 1 92 ? 10.061 -3.986 -15.654 1.00 91.06 92 ARG A C 1
ATOM 687 O O . ARG A 1 92 ? 10.457 -3.742 -16.791 1.00 91.06 92 ARG A O 1
ATOM 694 N N . PHE A 1 93 ? 10.421 -5.088 -15.000 1.00 92.62 93 PHE A N 1
ATOM 695 C CA . PHE A 1 93 ? 11.285 -6.111 -15.591 1.00 92.62 93 PHE A CA 1
ATOM 696 C C . PHE A 1 93 ? 10.682 -6.701 -16.873 1.00 92.62 93 PHE A C 1
ATOM 698 O O . PHE A 1 93 ? 11.375 -6.831 -17.885 1.00 92.62 93 PHE A O 1
ATOM 705 N N . VAL A 1 94 ? 9.378 -6.996 -16.855 1.00 93.88 94 VAL A N 1
ATOM 706 C CA . VAL A 1 94 ? 8.648 -7.514 -18.021 1.00 93.88 94 VAL A CA 1
ATOM 707 C C . VAL A 1 94 ? 8.529 -6.448 -19.114 1.00 93.88 94 VAL A C 1
ATOM 709 O O . VAL A 1 94 ? 8.825 -6.731 -20.275 1.00 93.88 94 VAL A O 1
ATOM 712 N N . GLU A 1 95 ? 8.174 -5.208 -18.764 1.00 93.62 95 GLU A N 1
ATOM 713 C CA . GLU A 1 95 ? 8.065 -4.092 -19.720 1.00 93.62 95 GLU A CA 1
ATOM 714 C C . GLU A 1 95 ? 9.395 -3.749 -20.407 1.00 93.62 95 GLU A C 1
ATOM 716 O O . GLU A 1 95 ? 9.412 -3.320 -21.562 1.00 93.62 95 GLU A O 1
ATOM 721 N N . LYS A 1 96 ? 10.522 -3.950 -19.715 1.00 91.19 96 LYS A N 1
ATOM 722 C CA . LYS A 1 96 ? 11.876 -3.724 -20.242 1.00 91.19 96 LYS A CA 1
ATOM 723 C C . LYS A 1 96 ? 12.483 -4.958 -20.914 1.00 91.19 96 LYS A C 1
ATOM 725 O O . LYS A 1 96 ? 13.679 -4.966 -21.194 1.00 91.19 96 LYS A O 1
ATOM 730 N N . GLY A 1 97 ? 11.676 -5.983 -21.194 1.00 91.00 97 GLY A N 1
ATOM 731 C CA . GLY A 1 97 ? 12.101 -7.152 -21.961 1.00 91.00 97 GLY A CA 1
ATOM 732 C C . GLY A 1 97 ? 13.122 -8.023 -21.231 1.00 91.00 97 GLY A C 1
ATOM 733 O O . GLY A 1 97 ? 14.021 -8.558 -21.872 1.00 91.00 97 GLY A O 1
ATOM 734 N N . PHE A 1 98 ? 12.988 -8.169 -19.910 1.00 89.69 98 PHE A N 1
ATOM 735 C CA . PHE A 1 98 ? 13.859 -9.002 -19.071 1.00 89.69 98 PHE A CA 1
ATOM 736 C C . PHE A 1 98 ? 15.321 -8.521 -18.998 1.00 89.69 98 PHE A C 1
ATOM 738 O O . PHE A 1 98 ? 16.238 -9.311 -18.771 1.00 89.69 98 PHE A O 1
ATOM 745 N N . ALA A 1 99 ? 15.557 -7.218 -19.176 1.00 88.75 99 ALA A N 1
ATOM 746 C CA . ALA A 1 99 ? 16.887 -6.628 -19.064 1.00 88.75 99 ALA A CA 1
ATOM 747 C C . ALA A 1 99 ? 17.466 -6.754 -17.638 1.00 88.75 99 ALA A C 1
ATOM 749 O O . ALA A 1 99 ? 16.774 -6.506 -16.647 1.00 88.75 99 ALA A O 1
ATOM 750 N N . ALA A 1 100 ? 18.759 -7.094 -17.545 1.00 87.25 100 ALA A N 1
ATOM 751 C CA . ALA A 1 100 ? 19.465 -7.366 -16.286 1.00 87.25 100 ALA A CA 1
ATOM 752 C C . ALA A 1 100 ? 19.460 -6.180 -15.297 1.00 87.25 100 ALA A C 1
ATOM 754 O O . ALA A 1 100 ? 19.500 -6.376 -14.083 1.00 87.25 100 ALA A O 1
ATOM 755 N N . ASP A 1 101 ? 19.343 -4.954 -15.805 1.00 90.12 101 ASP A N 1
ATOM 756 C CA . ASP A 1 101 ? 19.310 -3.738 -14.985 1.00 90.12 101 ASP A CA 1
ATOM 757 C C . ASP A 1 101 ? 18.011 -3.612 -14.172 1.00 90.12 101 ASP A C 1
ATOM 759 O O . ASP A 1 101 ? 17.985 -2.955 -13.133 1.00 90.12 101 ASP A O 1
ATOM 763 N N . TYR A 1 102 ? 16.930 -4.256 -14.618 1.00 90.69 102 TYR A N 1
ATOM 764 C CA . TYR A 1 102 ? 15.596 -4.168 -14.013 1.00 90.69 102 TYR A CA 1
ATOM 765 C C . TYR A 1 102 ? 15.205 -5.427 -13.243 1.00 90.69 102 TYR A C 1
ATOM 767 O O . TYR A 1 102 ? 14.029 -5.635 -12.959 1.00 90.69 102 TYR A O 1
ATOM 775 N N . VAL A 1 103 ? 16.173 -6.283 -12.923 1.00 91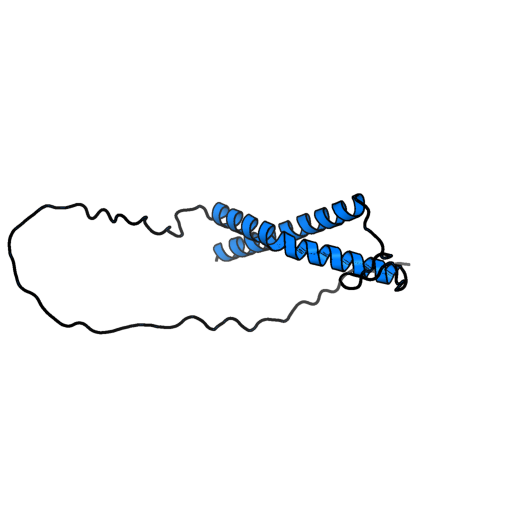.69 103 VAL A N 1
ATOM 776 C CA . VAL A 1 103 ? 15.932 -7.522 -12.185 1.00 91.69 103 VAL A CA 1
ATOM 777 C C . VAL A 1 103 ? 15.242 -7.212 -10.846 1.00 91.69 103 VAL A C 1
ATOM 779 O O . VAL A 1 103 ? 15.667 -6.297 -10.130 1.00 91.69 103 VAL A O 1
ATOM 782 N N . PRO A 1 104 ? 14.167 -7.938 -10.490 1.00 91.38 104 PRO A N 1
ATOM 783 C CA . PRO A 1 104 ? 13.430 -7.666 -9.268 1.00 91.38 104 PRO A CA 1
ATOM 784 C C . PRO A 1 104 ? 14.234 -8.038 -8.023 1.00 91.38 104 PRO A C 1
ATOM 786 O O . PRO A 1 104 ? 15.109 -8.910 -8.045 1.00 91.38 104 PRO A O 1
ATOM 789 N N . TRP A 1 105 ? 13.908 -7.402 -6.899 1.00 88.12 105 TRP A N 1
ATOM 790 C CA . TRP A 1 105 ? 14.391 -7.867 -5.600 1.00 88.12 105 TRP A CA 1
ATOM 791 C C . TRP A 1 105 ? 13.943 -9.329 -5.363 1.00 88.12 105 TRP A C 1
ATOM 793 O O . TRP A 1 105 ? 12.808 -9.657 -5.711 1.00 88.12 105 TRP A O 1
ATOM 803 N N . PRO A 1 106 ? 14.773 -10.23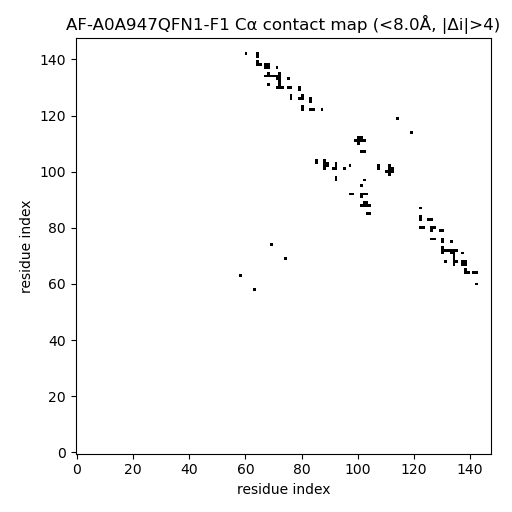3 -4.800 1.00 88.81 106 PRO A N 1
ATOM 804 C CA . PRO A 1 106 ? 16.065 -10.016 -4.134 1.00 88.81 106 PRO A CA 1
ATOM 805 C C . PRO A 1 106 ? 17.300 -10.091 -5.040 1.00 88.81 106 PRO A C 1
ATOM 807 O O . PRO A 1 106 ? 18.420 -10.032 -4.544 1.00 88.81 106 PRO A O 1
ATOM 810 N N . PHE A 1 107 ? 17.133 -10.215 -6.353 1.00 89.38 107 PHE A N 1
ATOM 811 C CA . PHE A 1 107 ? 18.234 -10.500 -7.278 1.00 89.38 107 PHE A CA 1
ATOM 812 C C . PHE A 1 107 ? 18.939 -9.238 -7.819 1.00 89.38 107 PHE A C 1
ATOM 814 O O . PHE A 1 107 ? 19.702 -9.316 -8.780 1.00 89.38 107 PHE A O 1
ATOM 821 N N . LYS A 1 108 ? 18.688 -8.069 -7.215 1.00 87.50 108 LYS A N 1
ATOM 822 C CA . LYS A 1 108 ? 19.315 -6.791 -7.588 1.00 87.50 108 LYS A CA 1
ATOM 823 C C . LYS A 1 108 ? 20.812 -6.783 -7.259 1.00 87.50 108 LYS A C 1
ATOM 825 O O . 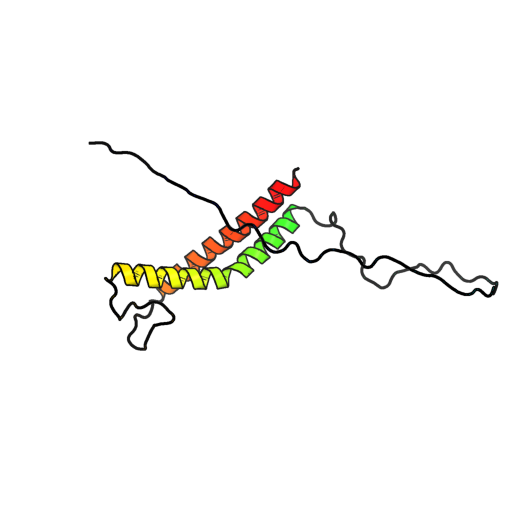LYS A 1 108 ? 21.228 -7.296 -6.223 1.00 87.50 108 LYS A O 1
ATOM 830 N N . ASN A 1 109 ? 21.607 -6.146 -8.114 1.00 86.44 109 ASN A N 1
ATOM 831 C CA . ASN A 1 109 ? 23.039 -5.906 -7.928 1.00 86.44 109 ASN A CA 1
ATOM 832 C C . ASN A 1 109 ? 23.341 -4.391 -7.862 1.00 86.44 109 ASN A C 1
ATOM 834 O O . ASN A 1 109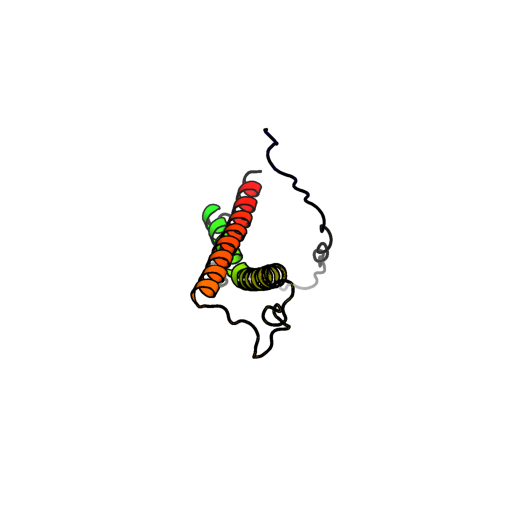 ? 22.436 -3.561 -7.922 1.00 86.44 109 ASN A O 1
ATOM 838 N N . GLU A 1 110 ? 24.614 -4.013 -7.725 1.00 85.00 110 GLU A N 1
ATOM 839 C CA . GLU A 1 110 ? 25.044 -2.606 -7.613 1.00 85.00 110 GLU A CA 1
ATOM 840 C C . GLU A 1 110 ? 24.726 -1.738 -8.843 1.00 85.00 110 GLU A C 1
ATOM 842 O O . GLU A 1 110 ? 24.572 -0.522 -8.713 1.00 85.00 110 GLU A O 1
ATOM 847 N N . SER A 1 111 ? 24.596 -2.370 -10.012 1.00 83.25 111 SER A N 1
ATOM 848 C CA . SER A 1 111 ? 24.257 -1.739 -11.291 1.00 83.25 111 SER A CA 1
ATOM 849 C C . SER A 1 111 ? 22.750 -1.764 -11.580 1.00 83.25 111 SER A C 1
ATOM 851 O O . SER A 1 111 ? 22.312 -1.207 -12.583 1.00 83.25 111 SER A O 1
ATOM 853 N N . SER A 1 112 ? 21.937 -2.384 -10.716 1.00 85.69 112 SER A N 1
ATOM 854 C CA . SER A 1 112 ? 20.486 -2.425 -10.891 1.00 85.69 112 SER A CA 1
ATOM 855 C C . SER A 1 112 ? 19.849 -1.048 -10.719 1.00 85.69 112 SER A C 1
ATOM 857 O O . SER A 1 112 ? 20.295 -0.201 -9.939 1.00 85.69 112 SER A O 1
ATOM 859 N N . TYR A 1 113 ? 18.743 -0.854 -11.430 1.00 86.94 113 TYR A N 1
ATOM 860 C CA . TYR A 1 113 ? 17.959 0.366 -11.421 1.00 86.94 113 TYR A CA 1
ATOM 861 C C . TYR A 1 113 ? 17.535 0.764 -9.997 1.00 86.94 113 TYR A C 1
ATOM 863 O O . TYR A 1 113 ? 16.911 -0.013 -9.263 1.00 86.94 113 TYR A O 1
ATOM 871 N N . LYS A 1 114 ? 17.848 2.010 -9.627 1.00 88.50 114 LYS A N 1
ATOM 872 C CA . LYS A 1 114 ? 17.437 2.635 -8.366 1.00 88.50 114 LYS A CA 1
ATOM 873 C C . LYS A 1 114 ? 16.178 3.456 -8.610 1.00 88.50 114 LYS A C 1
ATOM 875 O O . LYS A 1 114 ? 16.153 4.267 -9.530 1.00 88.50 114 LYS A O 1
ATOM 880 N N . LEU A 1 115 ? 15.156 3.236 -7.784 1.00 86.81 115 LEU A N 1
ATOM 881 C CA . LEU A 1 115 ? 13.916 4.007 -7.853 1.00 86.81 115 LEU A CA 1
ATOM 882 C C . LEU A 1 115 ? 14.213 5.484 -7.605 1.00 86.81 115 LEU A C 1
ATOM 884 O O . LEU A 1 115 ? 15.012 5.823 -6.726 1.00 86.81 115 LEU A O 1
ATOM 888 N N . SER A 1 116 ? 13.546 6.350 -8.364 1.00 92.19 116 SER A N 1
ATOM 889 C CA . SER A 1 116 ? 13.546 7.776 -8.051 1.00 92.19 116 SER A CA 1
ATOM 890 C C . SER A 1 116 ? 12.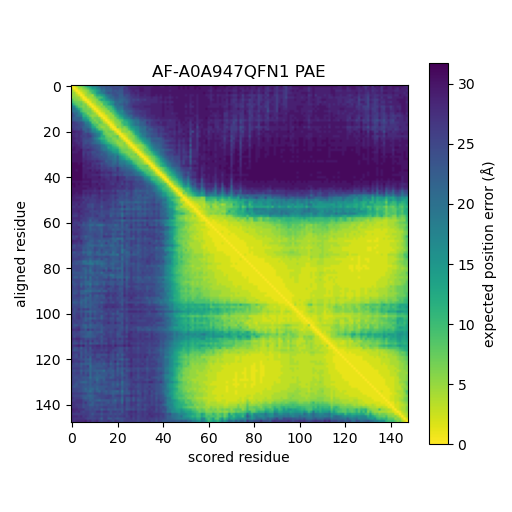706 8.046 -6.796 1.00 92.19 116 SER A C 1
ATOM 892 O O . SER A 1 116 ? 11.880 7.223 -6.388 1.00 92.19 116 SER A O 1
ATOM 894 N N . ASN A 1 117 ? 12.893 9.218 -6.184 1.00 94.38 117 ASN A N 1
ATOM 895 C CA . ASN A 1 117 ? 12.109 9.615 -5.011 1.00 94.38 117 ASN A CA 1
ATOM 896 C C . ASN A 1 117 ? 10.603 9.628 -5.321 1.00 94.38 117 ASN A C 1
ATOM 898 O O . ASN A 1 117 ? 9.791 9.234 -4.487 1.00 94.38 117 ASN A O 1
ATOM 902 N N . GLU A 1 118 ? 10.225 10.042 -6.529 1.00 95.12 118 GLU A N 1
ATOM 903 C CA . GLU A 1 118 ? 8.833 10.100 -6.975 1.00 95.12 118 GLU A CA 1
ATOM 904 C C . GLU A 1 118 ? 8.220 8.699 -7.075 1.00 95.12 118 GLU A C 1
ATOM 906 O O . GLU A 1 118 ? 7.116 8.475 -6.582 1.00 95.12 118 GLU A O 1
ATOM 911 N N . GLU A 1 119 ? 8.944 7.739 -7.654 1.00 92.12 119 GLU A N 1
ATOM 912 C CA . GLU A 1 119 ? 8.490 6.347 -7.759 1.00 92.12 119 GLU A CA 1
ATOM 913 C C . GLU A 1 119 ? 8.383 5.680 -6.385 1.00 92.12 119 GLU A C 1
ATOM 915 O O . GLU A 1 119 ? 7.445 4.923 -6.118 1.00 92.12 119 GLU A O 1
ATOM 920 N N . GLN A 1 120 ? 9.314 5.994 -5.482 1.00 94.62 120 GLN A N 1
ATOM 921 C CA . GLN A 1 120 ? 9.264 5.508 -4.109 1.00 94.62 120 GLN A CA 1
ATOM 922 C C . GLN A 1 120 ? 8.023 6.039 -3.378 1.00 94.62 120 GLN A C 1
ATOM 924 O O . GLN A 1 120 ? 7.317 5.266 -2.726 1.00 94.62 120 GLN A O 1
ATOM 929 N N . ILE A 1 121 ? 7.714 7.331 -3.524 1.00 96.50 121 ILE A N 1
ATOM 930 C CA . ILE A 1 121 ? 6.508 7.938 -2.944 1.00 96.50 121 ILE A CA 1
ATOM 931 C C . ILE A 1 121 ? 5.245 7.316 -3.546 1.00 96.50 121 ILE A C 1
ATOM 933 O O . ILE A 1 121 ? 4.307 7.022 -2.807 1.00 96.50 121 ILE A O 1
ATOM 937 N N . GLN A 1 122 ? 5.212 7.069 -4.858 1.00 95.12 122 GLN A N 1
ATOM 938 C CA . GLN A 1 122 ? 4.076 6.412 -5.511 1.00 95.12 122 GLN A CA 1
ATOM 939 C C . GLN A 1 122 ? 3.843 4.998 -4.975 1.00 95.12 122 GLN A C 1
ATOM 941 O O . GLN A 1 122 ? 2.705 4.648 -4.660 1.00 95.12 122 GLN A O 1
ATOM 946 N N . SER A 1 123 ? 4.906 4.208 -4.814 1.00 94.62 123 SER A N 1
ATOM 947 C CA . SER A 1 123 ? 4.819 2.863 -4.238 1.00 94.62 123 SER A CA 1
ATOM 948 C C . SER A 1 123 ? 4.272 2.895 -2.808 1.00 94.62 123 SER A C 1
ATOM 950 O O . SER A 1 123 ? 3.338 2.163 -2.474 1.00 94.62 123 SER A O 1
ATOM 952 N N . VAL A 1 124 ? 4.775 3.816 -1.980 1.00 97.00 124 VAL A N 1
ATOM 953 C CA . VAL A 1 124 ? 4.284 4.017 -0.609 1.00 97.00 124 VAL A CA 1
ATOM 954 C C . VAL A 1 124 ? 2.821 4.464 -0.593 1.00 97.00 124 VAL A C 1
ATOM 956 O O . VAL A 1 124 ? 2.039 3.953 0.207 1.00 97.00 124 VAL A O 1
ATOM 959 N N . ALA A 1 125 ? 2.426 5.374 -1.484 1.00 97.50 125 ALA A N 1
ATOM 960 C CA . ALA A 1 125 ? 1.055 5.865 -1.574 1.00 97.50 125 ALA A CA 1
ATOM 961 C C . ALA A 1 125 ? 0.076 4.757 -1.990 1.00 97.50 125 ALA A C 1
ATOM 963 O O . ALA A 1 125 ? -0.978 4.602 -1.371 1.00 97.50 125 ALA A O 1
ATOM 964 N N . VAL A 1 126 ? 0.435 3.949 -2.992 1.00 97.19 126 VAL A N 1
ATOM 965 C CA . VAL A 1 126 ? -0.362 2.786 -3.414 1.00 97.19 126 VAL A CA 1
ATOM 966 C C . VAL A 1 126 ? -0.491 1.799 -2.259 1.00 97.19 126 VAL A C 1
ATOM 968 O O . VAL A 1 126 ? -1.603 1.378 -1.938 1.00 97.19 126 VAL A O 1
ATOM 971 N N . ALA A 1 127 ? 0.615 1.487 -1.583 1.00 97.25 127 ALA A N 1
ATOM 972 C CA . ALA A 1 127 ? 0.600 0.582 -0.443 1.00 97.25 127 ALA A CA 1
ATOM 973 C C . ALA A 1 127 ? -0.285 1.098 0.702 1.00 97.25 127 ALA A C 1
ATOM 975 O O . ALA A 1 127 ? -1.056 0.331 1.277 1.00 97.25 127 ALA A O 1
ATOM 976 N N . ALA A 1 128 ? -0.229 2.399 0.998 1.00 97.62 128 ALA A N 1
ATOM 977 C CA . ALA A 1 128 ? -1.068 3.029 2.012 1.00 97.62 128 ALA A CA 1
ATOM 978 C C . ALA A 1 128 ? -2.558 2.894 1.669 1.00 97.62 128 ALA A C 1
ATOM 980 O O . ALA A 1 128 ? -3.344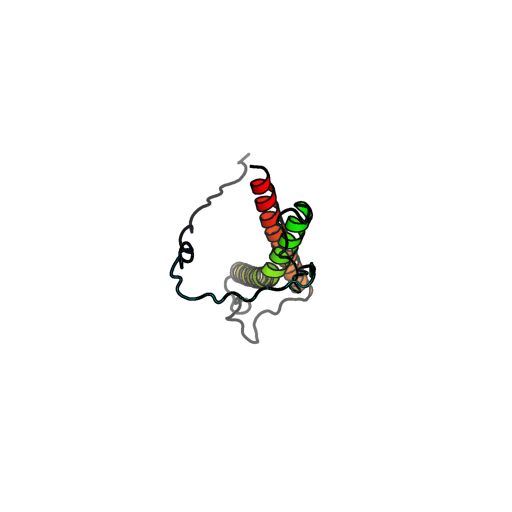 2.450 2.504 1.00 97.62 128 ALA A O 1
ATOM 981 N N . VAL A 1 129 ? -2.944 3.203 0.427 1.00 97.88 129 VAL A N 1
ATOM 982 C CA . VAL A 1 129 ? -4.338 3.083 -0.029 1.00 97.88 129 VAL A CA 1
ATOM 983 C C . VAL A 1 129 ? -4.819 1.636 0.040 1.00 97.88 129 VAL A C 1
ATOM 985 O O . VAL A 1 129 ? -5.889 1.376 0.589 1.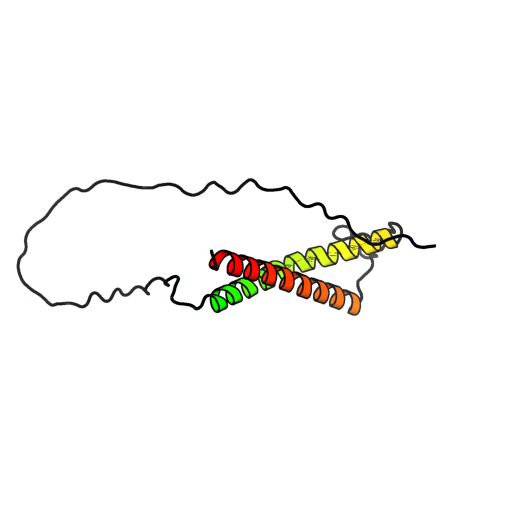00 97.88 129 VAL A O 1
ATOM 988 N N . VAL A 1 130 ? -4.031 0.684 -0.464 1.00 97.81 130 VAL A N 1
ATOM 989 C CA . VAL A 1 130 ? -4.392 -0.741 -0.430 1.00 97.81 130 VAL A CA 1
ATOM 990 C C . VAL A 1 130 ? -4.539 -1.227 1.016 1.00 97.81 130 VAL A C 1
ATOM 992 O O . VAL A 1 130 ? -5.481 -1.955 1.320 1.00 97.81 130 VAL A O 1
ATOM 995 N N . SER A 1 131 ? -3.684 -0.767 1.932 1.00 97.19 131 SER A N 1
ATOM 996 C CA . SER A 1 131 ? -3.780 -1.130 3.349 1.00 97.19 131 SER A CA 1
ATOM 997 C C . SER A 1 131 ? -5.039 -0.597 4.028 1.00 97.19 131 SER A C 1
ATOM 999 O O . SER A 1 131 ? -5.704 -1.316 4.777 1.00 97.19 131 SER A O 1
ATOM 1001 N N . LEU A 1 132 ? -5.423 0.644 3.720 1.00 97.38 132 LEU A N 1
ATOM 1002 C CA . LEU A 1 132 ? -6.680 1.217 4.199 1.00 97.38 132 LEU A CA 1
ATOM 1003 C C . LEU A 1 132 ? -7.889 0.452 3.647 1.00 97.38 132 LEU A C 1
ATOM 1005 O O . LEU A 1 132 ? -8.848 0.232 4.381 1.00 97.38 132 LEU A O 1
ATOM 1009 N N . VAL A 1 133 ? -7.837 -0.006 2.392 1.00 97.25 133 VAL A N 1
ATOM 1010 C CA . VAL A 1 133 ? -8.896 -0.846 1.808 1.00 97.25 133 VAL A CA 1
ATOM 1011 C C . VAL A 1 133 ? -9.016 -2.176 2.555 1.00 97.25 133 VAL A C 1
ATOM 1013 O O . VAL A 1 133 ? -10.129 -2.574 2.886 1.00 97.25 133 VAL A O 1
ATOM 1016 N N . PHE A 1 134 ? -7.905 -2.839 2.886 1.00 96.06 134 PHE A N 1
ATOM 1017 C CA . PHE A 1 134 ? -7.932 -4.069 3.687 1.00 96.06 134 PHE A CA 1
ATOM 1018 C C . PHE A 1 134 ? -8.543 -3.850 5.075 1.00 96.06 134 PHE A C 1
ATOM 1020 O O . PHE A 1 134 ? -9.426 -4.608 5.477 1.00 96.06 134 PHE A O 1
ATOM 1027 N N . GLY A 1 135 ? -8.128 -2.792 5.779 1.00 95.31 135 GLY A N 1
ATOM 1028 C CA . GLY A 1 135 ? -8.720 -2.434 7.069 1.00 95.31 135 GLY A CA 1
ATOM 1029 C C . GLY A 1 135 ? -10.213 -2.125 6.957 1.00 95.31 135 GLY A C 1
ATOM 1030 O O . GLY A 1 135 ? -11.003 -2.574 7.784 1.00 95.31 135 GLY A O 1
ATOM 1031 N N . ALA A 1 136 ? -10.623 -1.402 5.912 1.00 94.50 136 ALA A N 1
ATOM 1032 C CA . ALA A 1 136 ? -12.026 -1.069 5.679 1.00 94.50 136 ALA A CA 1
ATOM 1033 C C . ALA A 1 136 ? -12.869 -2.320 5.402 1.00 94.50 136 ALA A C 1
ATOM 1035 O O . ALA A 1 136 ? -13.985 -2.421 5.907 1.00 94.50 136 ALA A O 1
ATOM 1036 N N . LEU A 1 137 ? -12.340 -3.276 4.633 1.00 94.94 137 LEU A N 1
ATOM 1037 C CA . LEU A 1 137 ? -13.009 -4.547 4.359 1.00 94.94 137 LEU A CA 1
ATOM 1038 C C . LEU A 1 137 ? -13.168 -5.399 5.626 1.00 94.94 137 LEU A C 1
ATOM 1040 O O . LEU A 1 137 ? -14.251 -5.949 5.820 1.00 94.94 137 LEU A O 1
ATOM 1044 N N . ASP A 1 138 ? -12.154 -5.472 6.499 1.00 93.31 138 ASP A N 1
ATOM 1045 C CA . ASP A 1 138 ? -12.258 -6.193 7.783 1.00 93.31 138 ASP A CA 1
ATOM 1046 C C . ASP A 1 138 ? -13.342 -5.584 8.681 1.00 93.31 138 ASP A C 1
ATOM 1048 O O . ASP A 1 138 ? -14.264 -6.276 9.123 1.00 93.31 138 ASP A O 1
ATOM 1052 N N . SER A 1 139 ? -13.296 -4.265 8.881 1.00 90.81 139 SER A N 1
ATOM 1053 C CA . SER A 1 139 ? -14.282 -3.569 9.711 1.00 90.81 139 SER A CA 1
ATOM 1054 C C . SER A 1 139 ? -15.691 -3.636 9.125 1.00 90.81 139 SER A C 1
ATOM 1056 O O . SER A 1 139 ? -16.660 -3.792 9.870 1.00 90.81 139 SER A O 1
ATOM 1058 N N . PHE A 1 140 ? -15.823 -3.562 7.798 1.00 89.50 140 PHE A N 1
ATOM 1059 C CA . PHE A 1 140 ? -17.108 -3.706 7.117 1.00 89.50 140 PHE A CA 1
ATOM 1060 C C . PHE A 1 140 ? -17.682 -5.121 7.260 1.00 89.50 140 PHE A C 1
ATOM 1062 O O . PHE A 1 140 ? -18.882 -5.270 7.501 1.00 89.50 140 PHE A O 1
ATOM 1069 N N . LEU A 1 141 ? -16.841 -6.155 7.153 1.00 88.75 141 LEU A N 1
ATOM 1070 C CA . LEU A 1 141 ? -17.255 -7.547 7.333 1.00 88.75 141 LEU A CA 1
ATOM 1071 C C . LEU A 1 141 ? -17.771 -7.787 8.757 1.00 88.75 141 LEU A C 1
ATOM 1073 O O . LEU A 1 141 ? -18.837 -8.375 8.933 1.00 88.75 141 LEU A O 1
ATOM 1077 N N . MET A 1 142 ? -17.058 -7.280 9.765 1.00 81.62 142 MET A N 1
ATOM 1078 C CA . MET A 1 142 ? -17.468 -7.407 11.165 1.00 81.62 142 MET A CA 1
ATOM 1079 C C . MET A 1 142 ? -18.781 -6.667 11.444 1.00 81.62 142 MET A C 1
ATOM 1081 O O . MET A 1 142 ? -19.664 -7.196 12.118 1.00 81.62 142 MET A O 1
ATOM 1085 N N . TRP A 1 143 ? -18.941 -5.460 10.893 1.00 79.50 143 TRP A N 1
ATOM 1086 C CA . TRP A 1 143 ? -20.188 -4.711 11.033 1.00 79.50 143 TRP A CA 1
ATOM 1087 C C . TRP A 1 143 ? -21.375 -5.453 10.407 1.00 79.50 143 TRP A C 1
ATOM 1089 O O . TRP A 1 143 ? -22.445 -5.498 11.010 1.00 79.50 143 TRP A O 1
ATOM 1099 N N . ARG A 1 144 ? -21.186 -6.086 9.240 1.00 81.44 144 ARG A N 1
ATOM 1100 C CA . ARG A 1 144 ? -22.232 -6.886 8.583 1.00 81.44 144 ARG A CA 1
ATOM 1101 C C . ARG A 1 144 ? -22.637 -8.120 9.385 1.00 81.44 144 ARG A C 1
ATOM 1103 O O . ARG A 1 144 ? -23.827 -8.399 9.442 1.00 81.44 144 ARG A O 1
ATOM 1110 N N . LEU A 1 145 ? -21.685 -8.814 10.008 1.00 75.88 145 LEU A N 1
ATOM 1111 C CA . LEU A 1 145 ? -21.965 -9.994 10.836 1.00 75.88 145 LEU A CA 1
ATOM 1112 C C . LEU A 1 145 ? -22.624 -9.651 12.177 1.00 75.88 145 LEU A C 1
ATOM 1114 O O . LEU A 1 145 ? -23.261 -10.504 12.772 1.00 75.88 145 LEU A O 1
ATOM 1118 N N . SER A 1 146 ? -22.492 -8.412 12.654 1.00 68.81 146 SER A N 1
ATOM 1119 C CA . SER A 1 146 ? -23.094 -7.973 13.919 1.00 68.81 146 SER A CA 1
ATOM 1120 C C . SER A 1 146 ? -24.598 -7.660 13.822 1.00 68.81 146 SER A C 1
ATOM 1122 O O . SER A 1 146 ? -25.190 -7.305 14.840 1.00 68.81 146 SER A O 1
ATOM 1124 N N . ILE A 1 147 ? -25.200 -7.695 12.626 1.00 63.72 147 ILE A N 1
ATOM 1125 C CA . ILE A 1 147 ? -26.622 -7.356 12.405 1.00 63.72 147 ILE A CA 1
ATOM 1126 C C . ILE A 1 147 ? -27.517 -8.612 12.314 1.00 63.72 147 ILE A C 1
ATOM 1128 O O . ILE A 1 147 ? -28.739 -8.482 12.375 1.00 63.72 147 ILE A O 1
ATOM 1132 N N . GLU A 1 148 ? -26.935 -9.809 12.204 1.00 52.03 148 GLU A N 1
ATOM 1133 C CA . GLU A 1 148 ? -27.645 -11.104 12.227 1.00 52.03 148 GLU A CA 1
ATOM 1134 C C . GLU A 1 148 ? -27.579 -11.749 13.617 1.00 52.03 148 GLU A C 1
ATOM 1136 O O . GLU A 1 148 ? -28.607 -12.334 14.029 1.00 52.03 148 GLU A O 1
#

Sequence (148 aa):
MRRLRVPVAIAALMLSALSAWAQTSSGSTSSGSTPSGSTPTSAEANQSSLPEPYSADEFPSWAVGLRRFEIVSLGAFPLILFYTNFVFDISRFVEKGFAADYVPWPFKNESSYKLSNEEQIQSVAVAAVVSLVFGALDSFLMWRLSIE

Solvent-accessible surface area (backbone atoms only — not comparable to full-atom values): 9650 Å² total; per-residue (Å²): 141,88,82,86,81,88,88,86,86,85,84,89,86,89,88,84,90,86,91,80,87,85,82,86,91,76,88,85,86,90,84,88,80,88,79,93,77,94,80,90,77,75,95,70,78,86,72,68,90,62,81,77,79,86,57,89,80,77,55,61,69,67,57,58,32,49,53,48,21,49,52,44,18,63,65,39,26,67,59,41,34,50,52,41,49,47,50,52,29,45,52,50,16,59,76,58,71,66,39,77,44,39,45,35,80,89,71,55,57,96,79,31,73,75,80,51,72,66,56,50,50,48,40,50,50,53,15,51,53,54,16,48,49,53,8,48,51,53,27,50,51,53,57,60,62,72,76,116